Protein AF-A0A3Q7ECQ8-F1 (afdb_monomer_lite)

Secondary structure (DSSP, 8-state):
-------EEEEEETTEEEEE-TTSPPEEEESSS--EEEEEEEETTEEEEEEE--HHHHHHHHHHHTS----EEE-TTT--EEPPHHHHTT-EESS-SS-S--EEEHHHHHHHHHH-SS---GGGT--SEEE----------

Foldseek 3Di:
DPPPDDFDWDDPDPQWIWTDTPPADIDIQGPPDQFDKDAQDDAVPDGGIWGWSDDVQQVRCCVVVVHRGTDTHFDPPPDWADADCVVPNPDTDGNDNGDPFDEDEPVNLVVVQVVDPHRDDPVVSVGPDYDHDDDDDPDDD

InterPro domains:
  IPR005303 Molybdenum cofactor sulfurase, middle domain [PF03476] (16-68)

pLDDT: mean 83.38, std 17.09, range [29.2, 97.56]

Sequence (141 aa):
MIIKEMISLVSTSPFLIVIRAPGMDVRKVPLAEPSEVANGVSVWEWSGSAFDEGDEASDWFSKYLGKPSHLVRFNEASQSRPTDPNYASGYKIKFNDAYPFLLISQKSLDVLNEQLKEPVSINRFRPKYHLFLIQSFIGRI

Organism: Solanum lycopersicum (NCBI:txid4081)

Radius of gyration: 19.47 Å; chains: 1; bounding box: 41×36×65 Å

Structure (mmCIF, N/CA/C/O backbone):
data_AF-A0A3Q7ECQ8-F1
#
_entry.id   AF-A0A3Q7ECQ8-F1
#
loop_
_atom_site.group_PDB
_atom_site.id
_atom_site.type_symbol
_atom_site.label_atom_id
_atom_site.label_alt_id
_atom_site.label_comp_id
_atom_site.label_asym_id
_atom_site.label_entity_id
_atom_site.label_seq_id
_atom_site.pdbx_PDB_ins_code
_atom_site.Cartn_x
_atom_site.Cartn_y
_atom_site.Cartn_z
_atom_site.occupancy
_atom_site.B_iso_or_equiv
_atom_site.auth_seq_id
_atom_site.auth_comp_id
_atom_site.auth_asym_id
_atom_site.auth_atom_id
_atom_site.pdbx_PDB_model_num
ATOM 1 N N . MET A 1 1 ? -21.560 -6.852 -0.838 1.00 29.20 1 MET A N 1
ATOM 2 C CA . MET A 1 1 ? -20.647 -7.611 -1.719 1.00 29.20 1 MET A CA 1
ATOM 3 C C . MET A 1 1 ? -19.264 -7.602 -1.087 1.00 29.20 1 MET A C 1
ATOM 5 O O . MET A 1 1 ? -18.531 -6.627 -1.182 1.00 29.20 1 MET A O 1
ATOM 9 N N . ILE A 1 2 ? -18.996 -8.625 -0.280 1.00 31.91 2 ILE A N 1
ATOM 10 C CA . ILE A 1 2 ? -17.759 -8.774 0.480 1.00 31.91 2 ILE A CA 1
ATOM 11 C C . ILE A 1 2 ? -16.708 -9.234 -0.528 1.00 31.91 2 ILE A C 1
ATOM 13 O O . ILE A 1 2 ? -16.780 -10.365 -0.992 1.00 31.91 2 ILE A O 1
ATOM 17 N N . ILE A 1 3 ? -15.766 -8.361 -0.890 1.00 35.44 3 ILE A N 1
ATOM 18 C CA . ILE A 1 3 ? -14.583 -8.728 -1.681 1.00 35.44 3 ILE A CA 1
ATOM 19 C C . ILE A 1 3 ? -13.671 -9.554 -0.763 1.00 35.44 3 ILE A C 1
ATOM 21 O O . ILE A 1 3 ? -12.676 -9.075 -0.222 1.00 35.44 3 ILE A O 1
ATOM 25 N N . LYS A 1 4 ? -14.097 -10.784 -0.477 1.00 44.38 4 LYS A N 1
ATOM 26 C CA . LYS A 1 4 ? -13.284 -11.840 0.109 1.00 44.38 4 LYS A CA 1
ATOM 27 C C . LYS A 1 4 ? -12.662 -12.562 -1.075 1.00 44.38 4 LYS A C 1
ATOM 29 O O . LYS A 1 4 ? -13.269 -13.462 -1.623 1.00 44.38 4 LYS A O 1
ATOM 34 N N . GLU A 1 5 ? -11.506 -12.072 -1.495 1.00 52.09 5 GLU A N 1
ATOM 35 C CA . GLU A 1 5 ? -10.291 -12.871 -1.619 1.00 52.09 5 GLU A CA 1
ATOM 36 C C . GLU A 1 5 ? -9.155 -11.919 -2.006 1.00 52.09 5 GLU A C 1
ATOM 38 O O . GLU A 1 5 ? -9.108 -11.298 -3.069 1.00 52.09 5 GLU A O 1
ATOM 43 N N . MET A 1 6 ? -8.304 -11.691 -1.009 1.00 61.31 6 MET A N 1
ATOM 44 C CA . MET A 1 6 ? -7.181 -10.776 -1.064 1.00 61.31 6 MET A CA 1
ATOM 45 C C . MET A 1 6 ? -6.171 -11.314 -2.064 1.00 61.31 6 MET A C 1
ATOM 47 O O . MET A 1 6 ? -5.734 -12.456 -1.941 1.00 61.31 6 MET A O 1
ATOM 51 N N . ILE A 1 7 ? -5.752 -10.461 -2.996 1.00 69.12 7 ILE A N 1
ATOM 52 C CA . ILE A 1 7 ? -4.470 -10.644 -3.667 1.00 69.12 7 ILE A CA 1
ATOM 53 C C . ILE A 1 7 ? -3.434 -10.890 -2.564 1.00 69.12 7 ILE A C 1
ATOM 55 O O . ILE A 1 7 ? -3.208 -10.037 -1.701 1.00 69.12 7 ILE A O 1
ATOM 59 N N . SER A 1 8 ? -2.865 -12.088 -2.548 1.00 76.12 8 SER A N 1
ATOM 60 C CA . SER A 1 8 ? -1.796 -12.452 -1.634 1.00 76.12 8 SER A CA 1
ATOM 61 C C . SER A 1 8 ? -0.488 -12.027 -2.278 1.00 76.12 8 SER A C 1
ATOM 63 O O . SER A 1 8 ? -0.138 -12.490 -3.363 1.00 76.12 8 SER A O 1
ATOM 65 N N . LEU A 1 9 ? 0.202 -11.113 -1.604 1.00 73.69 9 LEU A N 1
ATOM 66 C CA . LEU A 1 9 ? 1.526 -10.640 -1.966 1.00 73.69 9 LEU A CA 1
ATOM 67 C C . LEU A 1 9 ? 2.521 -11.275 -1.001 1.00 73.69 9 LEU A C 1
ATOM 69 O O . LEU A 1 9 ? 2.558 -10.924 0.179 1.00 73.69 9 LEU A O 1
ATOM 73 N N . VAL A 1 10 ? 3.310 -12.223 -1.495 1.00 73.69 10 VAL A N 1
ATOM 74 C CA . VAL A 1 10 ? 4.354 -12.888 -0.712 1.00 73.69 10 VAL A CA 1
ATOM 75 C C . VAL A 1 10 ? 5.703 -12.501 -1.298 1.00 73.69 10 VAL A C 1
ATOM 77 O O . VAL A 1 10 ? 6.020 -12.851 -2.433 1.00 73.69 10 VAL A O 1
ATOM 80 N N . SER A 1 11 ? 6.510 -11.780 -0.522 1.00 71.88 11 SER A N 1
ATOM 81 C CA . SER A 1 11 ? 7.921 -11.589 -0.854 1.00 71.88 11 SER A CA 1
ATOM 82 C C . SER A 1 11 ? 8.670 -12.869 -0.496 1.00 71.88 11 SER A C 1
ATOM 84 O O . SER A 1 11 ? 8.724 -13.261 0.668 1.00 71.88 11 SER A O 1
ATOM 86 N N . THR A 1 12 ? 9.201 -13.555 -1.507 1.00 62.06 12 THR A N 1
ATOM 87 C CA . THR A 1 12 ? 10.001 -14.778 -1.317 1.00 62.06 12 THR A CA 1
ATOM 88 C C . THR A 1 12 ? 11.501 -14.484 -1.272 1.00 62.06 12 THR A C 1
ATOM 90 O O . THR A 1 12 ? 12.293 -15.361 -0.946 1.00 62.06 12 THR A O 1
ATOM 93 N N . SER A 1 13 ? 11.897 -13.268 -1.654 1.00 71.44 13 SER A N 1
ATOM 94 C CA . SER A 1 13 ? 13.270 -12.766 -1.744 1.00 71.44 13 SER A CA 1
ATOM 95 C C . SER A 1 13 ? 13.223 -11.233 -1.864 1.00 71.44 13 SER A C 1
ATOM 97 O O . SER A 1 13 ? 12.218 -10.715 -2.363 1.00 71.44 13 SER A O 1
ATOM 99 N N . PRO A 1 14 ? 14.286 -10.491 -1.489 1.00 70.12 14 PRO A N 1
ATOM 100 C CA . PRO A 1 14 ? 14.377 -9.048 -1.752 1.00 70.12 14 PRO A CA 1
ATOM 101 C C . PRO A 1 14 ? 14.205 -8.672 -3.234 1.00 70.12 14 PRO A C 1
ATOM 103 O O . PRO A 1 14 ? 13.914 -7.521 -3.538 1.00 70.12 14 PRO A O 1
ATOM 106 N N . PHE A 1 15 ? 14.355 -9.633 -4.150 1.00 79.62 15 PHE A N 1
ATOM 107 C CA . PHE A 1 15 ? 14.317 -9.408 -5.595 1.00 79.62 15 PHE A CA 1
ATOM 108 C C . PHE A 1 15 ? 13.045 -9.913 -6.281 1.00 79.62 15 PHE A C 1
ATOM 110 O O . PHE A 1 15 ? 12.938 -9.786 -7.495 1.00 79.62 15 PHE A O 1
ATOM 117 N N . LEU A 1 16 ? 12.103 -10.526 -5.559 1.00 85.44 16 LEU A N 1
ATOM 118 C CA . LEU A 1 16 ? 10.921 -11.127 -6.179 1.00 85.44 16 LEU A CA 1
ATOM 119 C C . LEU A 1 16 ? 9.701 -11.030 -5.270 1.00 85.44 16 LEU A C 1
ATOM 121 O O . LEU A 1 16 ? 9.733 -11.452 -4.108 1.00 85.44 16 LEU A O 1
ATOM 125 N N . ILE A 1 17 ? 8.595 -10.571 -5.850 1.00 88.31 17 ILE A N 1
ATOM 126 C CA . ILE A 1 17 ? 7.273 -10.696 -5.248 1.00 88.31 17 ILE A CA 1
ATOM 127 C C . ILE A 1 17 ? 6.442 -11.721 -6.018 1.00 88.31 17 ILE A C 1
ATOM 129 O O . ILE A 1 17 ? 6.407 -11.741 -7.250 1.00 88.31 17 ILE A O 1
ATOM 133 N N . VAL A 1 18 ? 5.797 -12.613 -5.270 1.00 90.19 18 VAL A N 1
ATOM 134 C CA . VAL A 1 18 ? 4.871 -13.611 -5.798 1.00 90.19 18 VAL A CA 1
ATOM 135 C C . VAL A 1 18 ? 3.458 -13.161 -5.470 1.00 90.19 18 VAL A C 1
ATOM 137 O O . VAL A 1 18 ? 3.115 -12.946 -4.307 1.00 90.19 18 VAL A O 1
ATOM 140 N N . ILE A 1 19 ? 2.648 -13.034 -6.511 1.00 90.50 19 ILE A N 1
ATOM 141 C CA . ILE A 1 19 ? 1.278 -12.549 -6.458 1.00 90.50 19 ILE A CA 1
ATOM 142 C C . ILE A 1 19 ? 0.344 -13.714 -6.763 1.00 90.50 19 ILE A C 1
ATOM 144 O O . ILE A 1 19 ? 0.522 -14.446 -7.743 1.00 90.50 19 ILE A O 1
ATOM 148 N N . ARG A 1 20 ? -0.648 -13.904 -5.896 1.00 91.06 20 ARG A N 1
ATOM 149 C CA . ARG A 1 20 ? -1.671 -14.939 -6.046 1.00 91.06 20 ARG A CA 1
ATOM 150 C C . ARG A 1 20 ? -3.042 -14.323 -5.878 1.00 91.06 20 ARG A C 1
ATOM 152 O O . ARG A 1 20 ? -3.265 -13.557 -4.942 1.00 91.06 20 ARG A O 1
ATOM 159 N N . ALA A 1 21 ? -3.956 -14.711 -6.748 1.00 90.00 21 ALA A N 1
ATOM 160 C CA . ALA A 1 21 ? -5.366 -14.434 -6.589 1.00 90.00 21 ALA A CA 1
ATOM 161 C C . ALA A 1 21 ? -6.185 -15.654 -7.034 1.00 90.00 21 ALA A C 1
ATOM 163 O O . ALA A 1 21 ? -5.719 -16.431 -7.871 1.00 90.00 21 ALA A O 1
ATOM 164 N N . PRO A 1 22 ? -7.379 -15.853 -6.468 1.00 89.81 22 PRO A N 1
ATOM 165 C CA . PRO A 1 22 ? -8.268 -16.934 -6.877 1.00 89.81 22 PRO A CA 1
ATOM 166 C C . PRO A 1 22 ? -8.651 -16.804 -8.347 1.00 89.81 22 PRO A C 1
ATOM 168 O O . PRO A 1 22 ? -8.912 -15.707 -8.840 1.00 89.81 22 PRO A O 1
ATOM 171 N N . GLY A 1 23 ? -8.678 -17.936 -9.050 1.00 90.06 23 GLY A N 1
ATOM 172 C CA . GLY A 1 23 ? -9.003 -17.976 -10.477 1.00 90.06 23 GLY A CA 1
ATOM 173 C C . GLY A 1 23 ? -7.943 -17.356 -11.396 1.00 90.06 23 GLY A C 1
ATOM 174 O O . GLY A 1 23 ? -8.204 -17.199 -12.586 1.00 90.06 23 GLY A O 1
ATOM 175 N N . MET A 1 24 ? -6.761 -17.012 -10.873 1.00 92.56 24 MET A N 1
ATOM 176 C CA . MET A 1 24 ? -5.653 -16.432 -11.633 1.00 92.56 24 MET A CA 1
ATOM 177 C C . MET A 1 24 ? -4.394 -17.288 -11.504 1.00 92.56 24 MET A C 1
ATOM 179 O O . MET A 1 24 ? -4.102 -17.833 -10.437 1.00 92.56 24 MET A O 1
ATOM 183 N N . ASP A 1 25 ? -3.607 -17.346 -12.577 1.00 93.06 25 ASP A N 1
ATOM 184 C CA . ASP A 1 25 ? -2.281 -17.957 -12.538 1.00 93.06 25 ASP A CA 1
ATOM 185 C C . ASP A 1 25 ? -1.343 -17.176 -11.612 1.00 93.06 25 ASP A C 1
ATOM 187 O O . ASP A 1 25 ? -1.459 -15.958 -11.445 1.00 93.06 25 ASP A O 1
ATOM 191 N N . VAL A 1 26 ? -0.393 -17.882 -10.997 1.00 92.94 26 VAL A N 1
ATOM 192 C CA . VAL A 1 26 ? 0.587 -17.274 -10.090 1.00 92.94 26 VAL A CA 1
ATOM 193 C C . VAL A 1 26 ? 1.491 -16.329 -10.870 1.00 92.94 26 VAL A C 1
ATOM 195 O O . VAL A 1 26 ? 2.173 -16.748 -11.805 1.00 92.94 26 VAL A O 1
ATOM 198 N N . ARG A 1 27 ? 1.569 -15.073 -10.429 1.00 91.19 27 ARG A N 1
ATOM 199 C CA . ARG A 1 27 ? 2.417 -14.057 -11.051 1.00 91.19 27 ARG A CA 1
ATOM 200 C C . ARG A 1 27 ? 3.681 -13.831 -10.230 1.00 91.19 27 ARG A C 1
ATOM 202 O O . ARG A 1 27 ? 3.628 -13.731 -9.008 1.00 91.19 27 ARG A O 1
ATOM 209 N N . LYS A 1 28 ? 4.827 -13.747 -10.901 1.00 90.81 28 LYS A N 1
ATOM 210 C CA . LYS A 1 28 ? 6.113 -13.378 -10.301 1.00 90.81 28 LYS A CA 1
ATOM 211 C C . LYS A 1 28 ? 6.537 -12.039 -10.887 1.00 90.81 28 LYS A C 1
ATOM 213 O O . LYS A 1 28 ? 6.548 -11.904 -12.105 1.00 90.81 28 LYS A O 1
ATOM 218 N N . VAL A 1 29 ? 6.863 -11.077 -10.034 1.00 88.12 29 VAL A N 1
ATOM 219 C CA . VAL A 1 29 ? 7.340 -9.752 -10.450 1.00 88.12 29 VAL A CA 1
ATOM 220 C C . VAL A 1 29 ? 8.750 -9.547 -9.882 1.00 88.12 29 VAL A C 1
ATOM 222 O O . VAL A 1 29 ? 8.911 -9.560 -8.653 1.00 88.12 29 VAL A O 1
ATOM 225 N N . PRO A 1 30 ? 9.783 -9.453 -10.740 1.00 86.06 30 PRO A N 1
ATOM 226 C CA . PRO A 1 30 ? 11.143 -9.134 -10.320 1.00 86.06 30 PRO A CA 1
ATOM 227 C C . PRO A 1 30 ? 11.231 -7.697 -9.799 1.00 86.06 30 PRO A C 1
ATOM 229 O O . PRO A 1 30 ? 10.815 -6.768 -10.468 1.00 86.06 30 PRO A O 1
ATOM 232 N N . LEU A 1 31 ? 11.817 -7.504 -8.620 1.00 77.88 31 LEU A N 1
ATOM 233 C CA . LEU A 1 31 ? 11.986 -6.188 -7.986 1.00 77.88 31 LEU A CA 1
ATOM 234 C C . LEU A 1 31 ? 13.336 -5.526 -8.319 1.00 77.88 31 LEU A C 1
ATOM 236 O O . LEU A 1 31 ? 13.593 -4.404 -7.887 1.00 77.88 31 LEU A O 1
ATOM 240 N N . ALA A 1 32 ? 14.221 -6.250 -9.012 1.00 69.12 32 ALA A N 1
ATOM 241 C CA . ALA A 1 32 ? 15.612 -5.866 -9.260 1.00 69.12 32 ALA A CA 1
ATOM 242 C C . ALA A 1 32 ? 15.864 -5.272 -10.653 1.00 69.12 32 ALA A C 1
ATOM 244 O O . ALA A 1 32 ? 16.916 -4.673 -10.867 1.00 69.12 32 ALA A O 1
ATOM 245 N N . GLU A 1 33 ? 14.946 -5.467 -11.599 1.00 62.06 33 GLU A N 1
ATOM 246 C CA . GLU A 1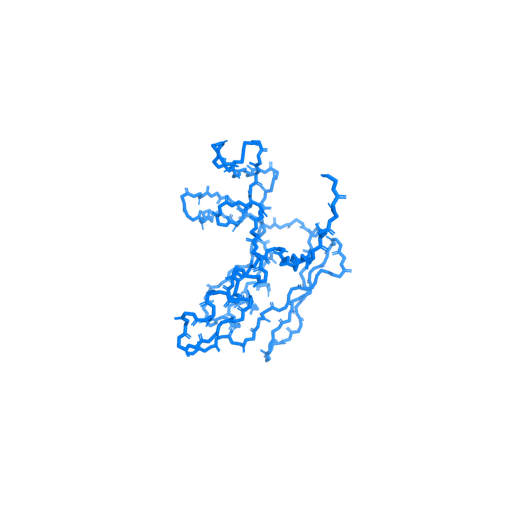 33 ? 15.131 -4.977 -12.963 1.00 62.06 33 GLU A CA 1
ATOM 247 C C . GLU A 1 33 ? 14.781 -3.488 -13.068 1.00 62.06 33 GLU A C 1
ATOM 249 O O . GLU A 1 33 ? 13.974 -2.987 -12.276 1.00 62.06 33 GLU A O 1
ATOM 254 N N . PRO A 1 34 ? 15.414 -2.748 -13.997 1.00 61.03 34 PRO A N 1
ATOM 255 C CA . PRO A 1 34 ? 15.056 -1.363 -14.246 1.00 61.03 34 PRO A CA 1
ATOM 256 C C . PRO A 1 34 ? 13.603 -1.292 -14.718 1.00 61.03 34 PRO A C 1
ATOM 258 O O . PRO A 1 34 ? 13.280 -1.588 -15.862 1.00 61.03 34 PRO A O 1
ATOM 261 N N . SER A 1 35 ? 12.734 -0.895 -13.798 1.00 69.75 35 SER A N 1
ATOM 262 C CA . SER A 1 35 ? 11.351 -0.541 -14.068 1.00 69.75 35 SER A CA 1
ATOM 263 C C . SER A 1 35 ? 11.292 0.731 -14.912 1.00 69.75 35 SER A C 1
ATOM 265 O O . SER A 1 35 ? 12.017 1.697 -14.638 1.00 69.75 35 SER A O 1
ATOM 267 N N . GLU A 1 36 ? 10.397 0.762 -15.898 1.00 86.38 36 GLU A N 1
ATOM 268 C CA . GLU A 1 36 ? 10.037 2.005 -16.581 1.00 86.38 36 GLU A CA 1
ATOM 269 C C . GLU A 1 36 ? 9.469 3.026 -15.580 1.00 86.38 36 GLU A C 1
ATOM 271 O O . GLU A 1 36 ? 9.159 2.704 -14.430 1.00 86.38 36 GLU A O 1
ATOM 276 N N . VAL A 1 37 ? 9.361 4.292 -15.985 1.00 90.69 37 VAL A N 1
ATOM 277 C CA . VAL A 1 37 ? 8.831 5.349 -15.114 1.00 90.69 37 VAL A CA 1
ATOM 278 C C . VAL A 1 37 ? 7.397 5.679 -15.510 1.00 90.69 37 VAL A C 1
ATOM 280 O O . VAL A 1 37 ? 7.156 6.283 -16.554 1.00 90.69 37 VAL A O 1
ATOM 283 N N . ALA A 1 38 ? 6.456 5.368 -14.623 1.00 91.94 38 ALA A N 1
ATOM 284 C CA . ALA A 1 38 ? 5.080 5.833 -14.702 1.00 91.94 38 ALA A CA 1
ATOM 285 C C . ALA A 1 38 ? 4.984 7.263 -14.148 1.00 91.94 38 ALA A C 1
ATOM 287 O O . ALA A 1 38 ? 5.306 7.519 -12.985 1.00 91.94 38 ALA A O 1
ATOM 288 N N . ASN A 1 39 ? 4.533 8.207 -14.974 1.00 92.88 39 ASN A N 1
ATOM 289 C CA . ASN A 1 39 ? 4.329 9.605 -14.587 1.00 92.88 39 ASN A CA 1
ATOM 290 C C . ASN A 1 39 ? 2.862 9.884 -14.243 1.00 92.88 39 ASN A C 1
ATOM 292 O O . ASN A 1 39 ? 1.964 9.178 -14.692 1.00 92.88 39 ASN A O 1
ATOM 296 N N . GLY A 1 40 ? 2.614 10.949 -13.475 1.00 93.12 40 GLY A N 1
ATOM 297 C CA . GLY A 1 40 ? 1.252 11.385 -13.153 1.00 93.12 40 GLY A CA 1
ATOM 298 C C . GLY A 1 40 ? 0.530 10.481 -12.151 1.00 93.12 40 GLY A C 1
ATOM 299 O O . GLY A 1 40 ? -0.698 10.476 -12.105 1.00 93.12 40 GLY A O 1
ATOM 300 N N . VAL A 1 41 ? 1.274 9.721 -11.343 1.00 94.31 41 VAL A N 1
ATOM 301 C CA . VAL A 1 41 ? 0.703 8.920 -10.256 1.00 94.31 41 VAL A CA 1
ATOM 302 C C . VAL A 1 41 ? 0.300 9.860 -9.127 1.00 94.31 41 VAL A C 1
ATOM 304 O O . VAL A 1 41 ? 1.127 10.642 -8.660 1.00 94.31 41 VAL A O 1
ATOM 307 N N . SER A 1 42 ? -0.944 9.761 -8.661 1.00 94.19 42 SER A N 1
ATOM 308 C CA . SER A 1 42 ? -1.463 10.582 -7.567 1.00 94.19 42 SER A CA 1
ATOM 309 C C . SER A 1 42 ? -2.048 9.744 -6.433 1.00 94.19 42 SER A C 1
ATOM 311 O O . SER A 1 42 ? -2.651 8.690 -6.643 1.00 94.19 42 SER A O 1
ATOM 313 N N . VAL A 1 43 ? -1.836 10.214 -5.204 1.00 92.25 43 VAL A N 1
ATOM 314 C CA . VAL A 1 43 ? -2.368 9.634 -3.966 1.00 92.25 43 VAL A CA 1
ATOM 315 C C . VAL A 1 43 ? -2.690 10.781 -3.014 1.00 92.25 43 VAL A C 1
ATOM 317 O O . VAL A 1 43 ? -1.782 11.431 -2.491 1.00 92.25 43 VAL A O 1
ATOM 320 N N . TRP A 1 44 ? -3.982 11.014 -2.768 1.00 90.38 44 TRP A N 1
ATOM 321 C CA . TRP A 1 44 ? -4.463 12.203 -2.052 1.00 90.38 44 TRP A CA 1
ATOM 322 C C . TRP A 1 44 ? -3.904 13.481 -2.713 1.00 90.38 44 TRP A C 1
ATOM 324 O O . TRP A 1 44 ? -3.901 13.580 -3.936 1.00 90.38 44 TRP A O 1
ATOM 334 N N . GLU A 1 45 ? -3.382 14.424 -1.929 1.00 90.31 45 GLU A N 1
ATOM 335 C CA . GLU A 1 45 ? -2.765 15.668 -2.422 1.00 90.31 45 GLU A CA 1
ATOM 336 C C . GLU A 1 45 ? -1.370 15.474 -3.047 1.00 90.31 45 GLU A C 1
ATOM 338 O O . GLU A 1 45 ? -0.773 16.418 -3.562 1.00 90.31 45 GLU A O 1
ATOM 343 N N . TRP A 1 46 ? -0.795 14.268 -2.983 1.00 93.56 46 TRP A N 1
ATOM 344 C CA . TRP A 1 46 ? 0.520 14.002 -3.562 1.00 93.56 46 TRP A CA 1
ATOM 345 C C . TRP A 1 46 ? 0.395 13.554 -5.016 1.00 93.56 46 TRP A C 1
ATOM 347 O O . TRP A 1 46 ? -0.442 12.715 -5.343 1.00 93.56 46 TRP A O 1
ATOM 357 N N . SER A 1 47 ? 1.274 14.070 -5.874 1.00 94.81 47 SER A N 1
ATOM 358 C CA . SER A 1 47 ? 1.449 13.620 -7.256 1.00 94.81 47 SER A CA 1
ATOM 359 C C . SER A 1 47 ? 2.934 13.510 -7.586 1.00 94.81 47 SER A C 1
ATOM 361 O O . SER A 1 47 ? 3.732 14.328 -7.127 1.00 94.81 47 SER A O 1
ATOM 363 N N . GLY A 1 48 ? 3.306 12.517 -8.388 1.00 94.44 48 GLY A N 1
ATOM 364 C CA . GLY A 1 48 ? 4.694 12.287 -8.773 1.00 94.44 48 GLY A CA 1
ATOM 365 C C . GLY A 1 48 ? 4.848 11.155 -9.781 1.00 94.44 48 GLY A C 1
ATOM 366 O O . GLY A 1 48 ? 3.928 10.838 -10.541 1.00 94.44 48 GLY A O 1
ATOM 367 N N . SER A 1 49 ? 6.032 10.550 -9.789 1.00 94.62 49 SER A N 1
ATOM 368 C CA . SER A 1 49 ? 6.338 9.382 -10.612 1.00 94.62 49 SER A CA 1
ATOM 369 C C . SER A 1 49 ? 6.582 8.127 -9.776 1.00 94.62 49 SER A C 1
ATOM 371 O O . SER A 1 49 ? 6.862 8.182 -8.575 1.00 94.62 49 SER A O 1
ATOM 373 N N . ALA A 1 50 ? 6.458 6.970 -10.410 1.00 93.44 50 ALA A N 1
ATOM 374 C CA . ALA A 1 50 ? 6.692 5.670 -9.806 1.00 93.44 50 ALA A CA 1
ATOM 375 C C . ALA A 1 50 ? 7.401 4.748 -10.801 1.00 93.44 50 ALA A C 1
ATOM 377 O O . ALA A 1 50 ? 7.436 5.017 -11.997 1.00 93.44 50 ALA A O 1
ATOM 378 N N . PHE A 1 51 ? 7.974 3.668 -10.293 1.00 92.00 51 PHE A N 1
ATOM 379 C CA . PHE A 1 51 ? 8.449 2.563 -11.110 1.00 92.00 51 PHE A CA 1
ATOM 380 C C . PHE A 1 51 ? 7.252 1.750 -11.605 1.00 92.00 51 PHE A C 1
ATOM 382 O O . PHE A 1 51 ? 6.420 1.364 -10.786 1.00 92.00 51 PHE A O 1
ATOM 389 N N . ASP A 1 52 ? 7.158 1.515 -12.910 1.00 91.56 52 ASP A N 1
ATOM 390 C CA . ASP A 1 52 ? 6.184 0.612 -13.521 1.00 91.56 52 ASP A CA 1
ATOM 391 C C . ASP A 1 52 ? 6.729 -0.824 -13.506 1.00 91.56 52 ASP A C 1
ATOM 393 O O . ASP A 1 52 ? 7.867 -1.080 -13.903 1.00 91.56 52 ASP A O 1
ATOM 397 N N . GLU A 1 53 ? 5.928 -1.764 -13.010 1.00 90.38 53 GLU A N 1
ATOM 398 C CA . GLU A 1 53 ? 6.295 -3.182 -12.926 1.00 90.38 53 GLU A CA 1
ATOM 399 C C . GLU A 1 53 ? 5.972 -3.964 -14.221 1.00 90.38 53 GLU A C 1
ATOM 401 O O . GLU A 1 53 ? 6.084 -5.195 -14.255 1.00 90.38 53 GLU A O 1
ATOM 406 N N . GLY A 1 54 ? 5.593 -3.253 -15.287 1.00 89.94 54 GLY A N 1
ATOM 407 C CA . GLY A 1 54 ? 5.515 -3.736 -16.662 1.00 89.94 54 GLY A CA 1
ATOM 408 C C . GLY A 1 54 ? 4.130 -4.214 -17.099 1.00 89.94 54 GLY A C 1
ATOM 409 O O . GLY A 1 54 ? 3.231 -4.479 -16.290 1.00 89.94 54 GLY A O 1
ATOM 410 N N . ASP A 1 55 ? 3.976 -4.373 -18.414 1.00 91.38 55 AS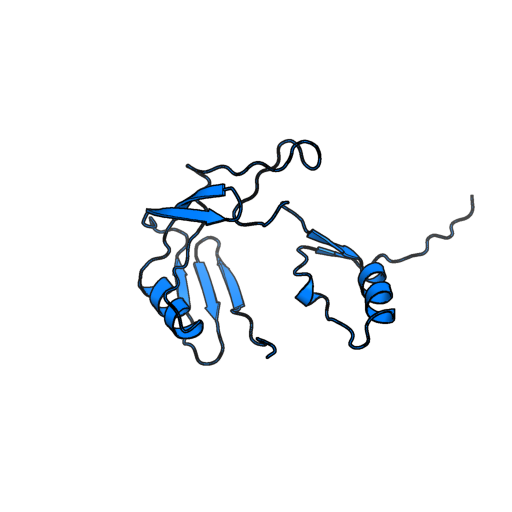P A N 1
ATOM 411 C CA . ASP A 1 55 ? 2.711 -4.741 -19.062 1.00 91.38 55 ASP A CA 1
ATOM 412 C C . ASP A 1 55 ? 2.156 -6.065 -18.547 1.00 91.38 55 ASP A C 1
ATOM 414 O O . ASP A 1 55 ? 0.980 -6.172 -18.225 1.00 91.38 55 ASP A O 1
ATOM 418 N N . GLU A 1 56 ? 3.010 -7.069 -18.358 1.00 91.25 56 GLU A N 1
ATOM 419 C CA . GLU A 1 56 ? 2.552 -8.372 -17.890 1.00 91.25 56 GLU A CA 1
ATOM 420 C C . GLU A 1 56 ? 1.978 -8.329 -16.455 1.00 91.25 56 GLU A C 1
ATOM 422 O O . GLU A 1 56 ? 1.087 -9.112 -16.108 1.00 91.25 56 GLU A O 1
ATOM 427 N N . ALA A 1 57 ? 2.490 -7.441 -15.592 1.00 90.25 57 ALA A N 1
ATOM 428 C CA . ALA A 1 57 ? 1.896 -7.208 -14.278 1.00 90.25 57 ALA A CA 1
ATOM 429 C C . ALA A 1 57 ? 0.576 -6.438 -14.428 1.00 90.25 57 ALA A C 1
ATOM 431 O O . ALA A 1 57 ? -0.431 -6.822 -13.827 1.00 90.25 57 ALA A O 1
ATOM 432 N N . SER A 1 58 ? 0.564 -5.401 -15.263 1.00 92.12 58 SER A N 1
ATOM 433 C CA . SER A 1 58 ? -0.615 -4.576 -15.541 1.00 92.12 58 SER A CA 1
ATOM 434 C C . SER A 1 58 ? -1.779 -5.392 -16.115 1.00 92.12 58 SER A C 1
ATOM 436 O O . SER A 1 58 ? -2.904 -5.296 -15.622 1.00 92.12 58 SER A O 1
ATOM 438 N N . ASP A 1 59 ? -1.521 -6.291 -17.059 1.00 94.44 59 ASP A N 1
ATOM 439 C CA . ASP A 1 59 ? -2.514 -7.205 -17.628 1.00 94.44 59 ASP A CA 1
ATOM 440 C C . ASP A 1 59 ? -3.082 -8.155 -16.574 1.00 94.44 59 ASP A C 1
ATOM 442 O O . ASP A 1 59 ? -4.296 -8.373 -16.503 1.00 94.44 59 ASP A O 1
ATOM 446 N N . TRP A 1 60 ? -2.220 -8.691 -15.705 1.00 94.31 60 TRP A N 1
ATOM 447 C CA . TRP A 1 60 ? -2.645 -9.584 -14.631 1.00 94.31 60 TRP A CA 1
ATOM 448 C C . TRP A 1 60 ? -3.602 -8.879 -13.660 1.00 94.31 60 TRP A C 1
ATOM 450 O O . TRP A 1 60 ? -4.678 -9.405 -13.355 1.00 94.31 60 TRP A O 1
ATOM 460 N N . PHE A 1 61 ? -3.255 -7.667 -13.210 1.00 92.81 61 PHE A N 1
ATOM 461 C CA . PHE A 1 61 ? -4.120 -6.878 -12.327 1.00 92.81 61 PHE A CA 1
ATOM 462 C C . PHE A 1 61 ? -5.381 -6.403 -13.042 1.00 92.81 61 PHE A C 1
ATOM 464 O O . PHE A 1 61 ? -6.459 -6.448 -12.449 1.00 92.81 61 PHE A O 1
ATOM 471 N N . SER A 1 62 ? -5.275 -6.000 -14.307 1.00 94.38 62 SER A N 1
ATOM 472 C CA . SER A 1 62 ? -6.418 -5.544 -15.098 1.00 94.38 62 SER A CA 1
ATOM 473 C C . SER A 1 62 ? -7.446 -6.651 -15.291 1.00 94.38 62 SER A C 1
ATOM 475 O O . SER A 1 62 ? -8.644 -6.425 -15.101 1.00 94.38 62 SER A O 1
ATOM 477 N N . LYS A 1 63 ? -6.979 -7.871 -15.580 1.00 94.81 63 LYS A N 1
ATOM 478 C CA . LYS A 1 63 ? -7.822 -9.065 -15.688 1.00 94.81 63 LYS A CA 1
ATOM 479 C C . LYS A 1 63 ? -8.502 -9.401 -14.362 1.00 94.81 63 LYS A C 1
ATOM 481 O O . LYS A 1 63 ? -9.703 -9.652 -14.355 1.00 94.81 63 LYS A O 1
ATOM 486 N N . TYR A 1 64 ? -7.769 -9.383 -13.247 1.00 92.69 64 TYR A N 1
ATOM 487 C CA . TYR A 1 64 ? -8.347 -9.715 -11.941 1.00 92.69 64 TYR A CA 1
ATOM 488 C C . TYR A 1 64 ? -9.335 -8.652 -11.431 1.00 92.69 64 TYR A C 1
ATOM 490 O O . TYR A 1 64 ? -10.377 -8.985 -10.870 1.00 92.69 64 TYR A O 1
ATOM 498 N N . LEU A 1 65 ? -9.021 -7.367 -11.620 1.00 91.06 65 LEU A N 1
ATOM 499 C CA . LEU A 1 65 ? -9.832 -6.248 -11.128 1.00 91.06 65 LEU A CA 1
ATOM 500 C C . LEU A 1 65 ? -10.959 -5.841 -12.089 1.00 91.06 65 LEU A C 1
ATOM 502 O O . LEU A 1 65 ? -11.820 -5.049 -11.701 1.00 91.06 65 LEU A O 1
ATOM 506 N N . GLY A 1 66 ? -10.955 -6.349 -13.326 1.00 94.62 66 GLY A N 1
ATOM 507 C CA . GLY A 1 66 ? -11.960 -6.050 -14.349 1.00 94.62 66 GLY A CA 1
ATOM 508 C C . GLY A 1 66 ? -11.898 -4.621 -14.898 1.00 94.62 66 GLY A C 1
ATOM 509 O O . GLY A 1 66 ? -12.898 -4.119 -15.407 1.00 94.62 66 GLY A O 1
ATOM 510 N N . LYS A 1 67 ? -10.756 -3.937 -14.761 1.00 93.88 67 LYS A N 1
ATOM 511 C CA . LYS A 1 67 ? -10.545 -2.561 -15.237 1.00 93.88 67 LYS A CA 1
ATOM 512 C C . LYS A 1 67 ? -9.061 -2.291 -15.498 1.00 93.88 67 LYS A C 1
ATOM 514 O O . LYS A 1 67 ? -8.245 -2.886 -14.793 1.00 93.88 67 LYS A O 1
ATOM 519 N N . PRO A 1 68 ? -8.703 -1.363 -16.405 1.00 95.62 68 PRO A N 1
ATOM 520 C CA . PRO A 1 68 ? -7.309 -0.981 -16.630 1.00 95.62 68 PRO A CA 1
ATOM 521 C C . PRO A 1 68 ? -6.617 -0.614 -15.313 1.00 95.62 68 PRO A C 1
ATOM 523 O O . PRO A 1 68 ? -7.091 0.255 -14.575 1.00 95.62 68 PRO A O 1
ATOM 526 N N . SER A 1 69 ? -5.557 -1.344 -14.980 1.00 93.62 69 SER A N 1
ATOM 527 C CA . SER A 1 69 ? -4.860 -1.275 -13.697 1.00 93.62 69 SER A CA 1
ATOM 528 C C . SER A 1 69 ? -3.375 -1.554 -13.898 1.00 93.62 69 SER A C 1
ATOM 530 O O . SER A 1 69 ? -3.017 -2.589 -14.445 1.00 93.62 69 SER A O 1
ATOM 532 N N . HIS A 1 70 ? -2.525 -0.664 -13.390 1.00 91.44 70 HIS A N 1
ATOM 533 C CA . HIS A 1 70 ? -1.070 -0.810 -13.426 1.00 91.44 70 HIS A CA 1
ATOM 534 C C . HIS A 1 70 ? -0.537 -1.137 -12.033 1.00 91.44 70 HIS A C 1
ATOM 536 O O . HIS A 1 70 ? -1.039 -0.614 -11.030 1.00 91.44 70 HIS A O 1
ATOM 542 N N . LEU A 1 71 ? 0.486 -1.990 -11.965 1.00 91.25 71 LEU A N 1
ATOM 543 C CA . LEU A 1 71 ? 1.242 -2.197 -10.735 1.00 91.25 71 LEU A CA 1
ATOM 544 C C . LEU A 1 71 ? 2.439 -1.248 -10.735 1.00 91.25 71 LEU A C 1
ATOM 546 O O . LEU A 1 71 ? 3.295 -1.331 -11.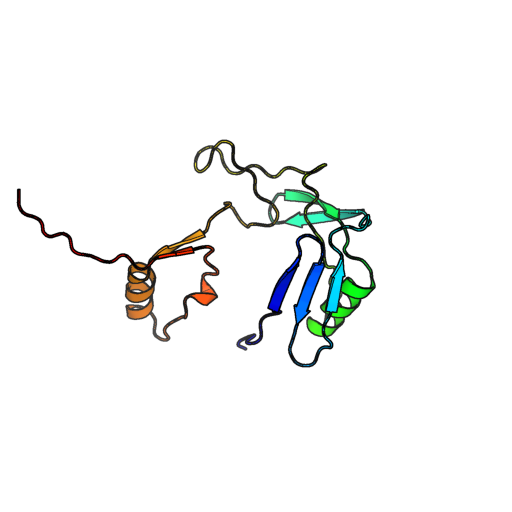607 1.00 91.25 71 LEU A O 1
ATOM 550 N N . VAL A 1 72 ? 2.511 -0.382 -9.725 1.00 92.38 72 VAL A N 1
ATOM 551 C CA . VAL A 1 72 ? 3.613 0.571 -9.576 1.00 92.38 72 VAL A CA 1
ATOM 552 C C . VAL A 1 72 ? 4.284 0.470 -8.212 1.00 92.38 72 VAL A C 1
ATOM 554 O O . VAL A 1 72 ? 3.646 0.166 -7.197 1.00 92.38 72 VAL A O 1
ATOM 557 N N . ARG A 1 73 ? 5.574 0.797 -8.168 1.00 90.75 73 ARG A N 1
ATOM 558 C CA . ARG A 1 73 ? 6.393 0.840 -6.955 1.00 90.75 73 ARG A CA 1
ATOM 559 C C . ARG A 1 73 ? 6.952 2.237 -6.726 1.00 90.75 73 ARG A C 1
ATOM 561 O O . ARG A 1 73 ? 7.422 2.913 -7.632 1.00 90.75 73 ARG A O 1
ATOM 568 N N . PHE A 1 74 ? 6.900 2.688 -5.477 1.00 91.81 74 PHE A N 1
ATOM 569 C CA . PHE A 1 74 ? 7.336 4.036 -5.121 1.00 91.81 74 PHE A CA 1
ATOM 570 C C . PHE A 1 74 ? 8.833 4.226 -5.403 1.00 91.81 74 PHE A C 1
ATOM 572 O O . PHE A 1 74 ? 9.656 3.420 -4.959 1.00 91.81 74 PHE A O 1
ATOM 579 N N . ASN A 1 75 ? 9.183 5.303 -6.107 1.00 90.81 75 ASN A N 1
ATOM 580 C CA . ASN A 1 75 ? 10.563 5.623 -6.451 1.00 90.81 75 ASN A CA 1
ATOM 581 C C . ASN A 1 75 ? 11.208 6.494 -5.361 1.00 90.81 75 ASN A C 1
ATOM 583 O O . ASN A 1 75 ? 11.213 7.716 -5.453 1.00 90.81 75 ASN A O 1
ATOM 587 N N . GLU A 1 76 ? 11.777 5.865 -4.329 1.00 89.25 76 GLU A N 1
ATOM 588 C CA . GLU A 1 76 ? 12.421 6.572 -3.204 1.00 89.25 76 GLU A CA 1
ATOM 589 C C . GLU A 1 76 ? 13.676 7.364 -3.597 1.00 89.25 76 GLU A C 1
ATOM 591 O O . GLU A 1 76 ? 14.112 8.227 -2.837 1.00 89.25 76 GLU A O 1
ATOM 596 N N . ALA A 1 77 ? 14.262 7.081 -4.765 1.00 88.44 77 ALA A N 1
ATOM 597 C CA . ALA A 1 77 ? 15.439 7.794 -5.246 1.00 88.44 77 ALA A CA 1
ATOM 598 C C . ALA A 1 77 ? 15.090 9.188 -5.792 1.00 88.44 77 ALA A C 1
ATOM 600 O O . ALA A 1 77 ? 15.906 10.100 -5.683 1.00 88.44 77 ALA A O 1
ATOM 601 N N . SER A 1 78 ? 13.894 9.361 -6.368 1.00 90.38 78 SER A N 1
ATOM 602 C CA . SER A 1 78 ? 13.462 10.640 -6.956 1.00 90.38 78 SER A CA 1
ATOM 603 C C . SER A 1 78 ? 12.287 11.295 -6.233 1.00 90.38 78 SER A C 1
ATOM 605 O O . SER A 1 78 ? 12.102 12.504 -6.349 1.00 90.38 78 SER A O 1
ATOM 607 N N . GLN A 1 79 ? 11.499 10.525 -5.481 1.00 94.38 79 GLN A N 1
ATOM 608 C CA . GLN A 1 79 ? 10.284 10.993 -4.827 1.00 94.38 79 GLN A CA 1
ATOM 609 C C . GLN A 1 79 ? 10.410 10.949 -3.308 1.00 94.38 79 GLN A C 1
ATOM 611 O O . GLN A 1 79 ? 11.013 10.054 -2.718 1.00 94.38 79 GLN A O 1
ATOM 616 N N . SER A 1 80 ? 9.762 11.907 -2.652 1.00 94.06 80 SER A N 1
ATOM 617 C CA . SER A 1 80 ? 9.659 11.963 -1.199 1.00 94.06 80 SER A CA 1
ATOM 618 C C . SER A 1 80 ? 8.277 12.459 -0.813 1.00 94.06 80 SER A C 1
ATOM 620 O O . SER A 1 80 ? 7.785 13.436 -1.374 1.00 94.06 80 SER A O 1
ATOM 622 N N . ARG A 1 81 ? 7.666 11.808 0.175 1.00 94.19 81 ARG A N 1
ATOM 623 C CA . ARG A 1 81 ? 6.368 12.205 0.717 1.00 94.19 81 ARG A CA 1
ATOM 624 C C . ARG A 1 81 ? 6.478 12.285 2.246 1.00 94.19 81 ARG A C 1
ATOM 626 O O . ARG A 1 81 ? 6.436 11.247 2.909 1.00 94.19 81 ARG A O 1
ATOM 633 N N . PRO A 1 82 ? 6.756 13.475 2.808 1.00 93.88 82 PRO A N 1
ATOM 634 C CA . PRO A 1 82 ? 6.927 13.638 4.246 1.00 93.88 82 PRO A CA 1
ATOM 635 C C . PRO A 1 82 ? 5.587 13.499 4.970 1.00 93.88 82 PRO A C 1
ATOM 637 O O . PRO A 1 82 ? 4.527 13.764 4.403 1.00 93.88 82 PRO A O 1
ATOM 640 N N . THR A 1 83 ? 5.640 13.085 6.227 1.00 93.62 83 THR A N 1
ATOM 641 C CA . THR A 1 83 ? 4.486 13.118 7.130 1.00 93.62 83 THR A CA 1
ATOM 642 C C . THR A 1 83 ? 4.276 14.514 7.711 1.00 93.62 83 THR A C 1
ATOM 644 O O . THR A 1 83 ? 5.193 15.337 7.716 1.00 93.62 83 THR A O 1
ATOM 647 N N . ASP A 1 84 ? 3.077 14.777 8.238 1.00 90.75 84 ASP A N 1
ATOM 648 C CA . ASP A 1 84 ? 2.809 16.014 8.976 1.00 90.75 84 ASP A CA 1
ATOM 649 C C . ASP A 1 84 ? 3.754 16.111 10.195 1.00 90.75 84 ASP A C 1
ATOM 651 O O . ASP A 1 84 ? 3.739 15.214 11.053 1.00 90.75 84 ASP A O 1
ATOM 655 N N . PRO A 1 85 ? 4.579 17.172 10.294 1.00 91.81 85 PRO A N 1
ATOM 656 C CA . PRO A 1 85 ? 5.571 17.312 11.352 1.00 91.81 85 PRO A CA 1
ATOM 657 C C . PRO A 1 85 ? 4.966 17.449 12.753 1.00 91.81 85 PRO A C 1
ATOM 659 O O . PRO A 1 85 ? 5.646 17.108 13.720 1.00 91.81 85 PRO A O 1
ATOM 662 N N . ASN A 1 86 ? 3.706 17.880 12.879 1.00 94.06 86 ASN A N 1
ATOM 663 C CA . ASN A 1 86 ? 3.020 17.972 14.173 1.00 94.06 86 ASN A CA 1
ATOM 664 C C . ASN A 1 86 ? 2.765 16.594 14.797 1.00 94.06 86 ASN A C 1
ATOM 666 O O . ASN A 1 86 ? 2.624 16.478 16.011 1.00 94.06 86 ASN A O 1
ATOM 670 N N . TYR A 1 87 ? 2.711 15.550 13.968 1.00 88.88 87 TYR A N 1
ATOM 671 C CA . TYR A 1 87 ? 2.376 14.192 14.393 1.00 88.88 87 TYR A CA 1
ATOM 672 C C . TYR A 1 87 ? 3.545 13.216 14.234 1.00 88.88 87 TYR A C 1
ATOM 674 O O . TYR A 1 87 ? 3.693 12.298 15.037 1.00 88.88 87 TYR A O 1
ATOM 682 N N . ALA A 1 88 ? 4.380 13.393 13.206 1.00 89.31 88 ALA A N 1
ATOM 683 C CA . ALA A 1 88 ? 5.529 12.533 12.939 1.00 89.31 88 ALA A CA 1
ATOM 684 C C . ALA A 1 88 ? 6.626 13.309 12.196 1.00 89.31 88 ALA A C 1
ATOM 686 O O . ALA A 1 88 ? 6.810 13.160 10.990 1.00 89.31 88 ALA A O 1
ATOM 687 N N . SER A 1 89 ? 7.375 14.151 12.905 1.00 93.00 89 SER A N 1
ATOM 688 C CA . SER A 1 89 ? 8.487 14.894 12.302 1.00 93.00 89 SER A CA 1
ATOM 689 C C . SER A 1 89 ? 9.630 13.973 11.853 1.00 93.00 89 SER A C 1
ATOM 691 O O . SER A 1 89 ? 9.992 13.027 12.551 1.00 93.00 89 SER A O 1
ATOM 693 N N . GLY A 1 90 ? 10.199 14.250 10.677 1.00 92.38 90 GLY A N 1
ATOM 694 C CA . GLY A 1 90 ? 11.342 13.518 10.117 1.00 92.38 90 GLY A CA 1
ATOM 695 C C . GLY A 1 90 ? 11.007 12.184 9.440 1.00 92.38 90 GLY A C 1
ATOM 696 O O . GLY A 1 90 ? 11.897 11.563 8.860 1.00 92.38 90 GLY A O 1
ATOM 697 N N . TYR A 1 91 ? 9.744 11.752 9.459 1.00 93.12 91 TYR A N 1
ATOM 698 C CA . TYR A 1 91 ? 9.320 10.530 8.780 1.00 93.12 91 TYR A CA 1
ATOM 699 C C . TYR A 1 91 ? 8.899 10.790 7.330 1.00 93.12 91 TYR A C 1
ATOM 701 O O . TYR A 1 91 ? 8.485 11.883 6.935 1.00 93.12 91 TYR A O 1
ATOM 709 N N . LYS A 1 92 ? 9.017 9.737 6.521 1.00 92.94 92 LYS A N 1
ATOM 710 C CA . LYS A 1 92 ? 8.547 9.693 5.138 1.00 92.94 92 LYS A CA 1
ATOM 711 C C . LYS A 1 92 ? 7.619 8.503 4.960 1.00 92.94 92 LYS A C 1
ATOM 713 O O . LYS A 1 92 ? 7.807 7.451 5.574 1.00 92.94 92 LYS A O 1
ATOM 718 N N . ILE A 1 93 ? 6.634 8.676 4.098 1.00 93.56 93 ILE A N 1
ATOM 719 C CA . ILE A 1 93 ? 5.716 7.634 3.659 1.00 93.56 93 ILE A CA 1
ATOM 720 C C . ILE A 1 93 ? 5.851 7.421 2.153 1.00 93.56 93 ILE A C 1
ATOM 722 O O . ILE A 1 93 ? 6.434 8.234 1.439 1.00 93.56 93 ILE A O 1
ATOM 726 N N . LYS A 1 94 ? 5.317 6.297 1.677 1.00 93.31 94 LYS A N 1
ATOM 727 C CA . LYS A 1 94 ? 5.196 5.990 0.247 1.00 93.31 94 LYS A CA 1
ATOM 728 C C . LYS A 1 94 ? 3.747 6.252 -0.174 1.00 93.31 94 LYS A C 1
ATOM 730 O O . LYS A 1 94 ? 3.193 7.321 0.075 1.00 93.31 94 LYS A O 1
ATOM 735 N N . PHE A 1 95 ? 3.077 5.224 -0.683 1.00 91.88 95 PHE A N 1
ATOM 736 C CA . PHE A 1 95 ? 1.639 5.223 -0.951 1.00 91.88 95 PHE A CA 1
ATOM 737 C C . PHE A 1 95 ? 0.772 4.941 0.294 1.00 91.88 95 PHE A C 1
ATOM 739 O O . PHE A 1 95 ? -0.390 4.583 0.163 1.00 91.88 95 PHE A O 1
ATOM 746 N N . ASN A 1 96 ? 1.316 5.058 1.514 1.00 90.69 96 ASN A N 1
ATOM 747 C CA . ASN A 1 96 ? 0.503 4.993 2.736 1.00 90.69 96 ASN A CA 1
ATOM 748 C C . ASN A 1 96 ? -0.442 6.204 2.805 1.00 90.69 96 ASN A C 1
ATOM 750 O O . ASN A 1 96 ? -0.109 7.260 2.272 1.00 90.69 96 ASN A O 1
ATOM 754 N N . ASP A 1 97 ? -1.579 6.083 3.490 1.00 87.38 97 ASP A N 1
ATOM 755 C CA . ASP A 1 97 ? -2.554 7.180 3.547 1.00 87.38 97 ASP A CA 1
ATOM 756 C C . ASP A 1 97 ? -1.994 8.420 4.256 1.00 87.38 97 ASP A C 1
ATOM 758 O O . ASP A 1 97 ? -1.938 9.490 3.652 1.00 87.38 97 ASP A O 1
ATOM 762 N N . ALA A 1 98 ? -1.509 8.260 5.494 1.00 85.50 98 ALA A N 1
ATOM 763 C CA . ALA A 1 98 ? -1.056 9.384 6.320 1.00 85.50 98 ALA A CA 1
ATOM 764 C C . ALA A 1 98 ? 0.261 9.136 7.073 1.00 85.50 98 ALA A C 1
ATOM 766 O O . ALA A 1 98 ? 1.126 10.005 7.091 1.00 85.50 98 ALA A O 1
ATOM 767 N N . TYR A 1 99 ? 0.442 7.955 7.677 1.00 89.50 99 TYR A N 1
ATOM 768 C CA . TYR A 1 99 ? 1.579 7.674 8.564 1.00 89.50 99 TYR A CA 1
ATOM 769 C C . TYR A 1 99 ? 2.198 6.295 8.300 1.00 89.50 99 TYR A C 1
ATOM 771 O O . TYR A 1 99 ? 1.534 5.399 7.766 1.00 89.50 99 TYR A O 1
ATOM 779 N N . PRO A 1 100 ? 3.480 6.091 8.666 1.00 85.50 100 PRO A N 1
ATOM 780 C CA . PRO A 1 100 ? 4.184 4.838 8.409 1.00 85.50 100 PRO A CA 1
ATOM 781 C C . PRO A 1 100 ? 3.604 3.655 9.185 1.00 85.50 100 PRO A C 1
ATOM 783 O O . PRO A 1 100 ? 3.787 2.520 8.744 1.00 85.50 100 PRO A O 1
ATOM 786 N N . PHE A 1 101 ? 2.887 3.894 10.286 1.00 85.62 101 PHE A N 1
ATOM 787 C CA . PHE A 1 101 ? 2.312 2.859 11.139 1.00 85.62 101 PHE A CA 1
ATOM 788 C C . PHE A 1 101 ? 0.843 3.140 11.438 1.00 85.62 101 PHE A C 1
ATOM 790 O O . PHE A 1 101 ? 0.456 4.279 11.681 1.00 85.62 101 PHE A O 1
ATOM 797 N N . LEU A 1 102 ? 0.046 2.072 11.446 1.00 85.81 102 LEU A N 1
ATOM 798 C CA .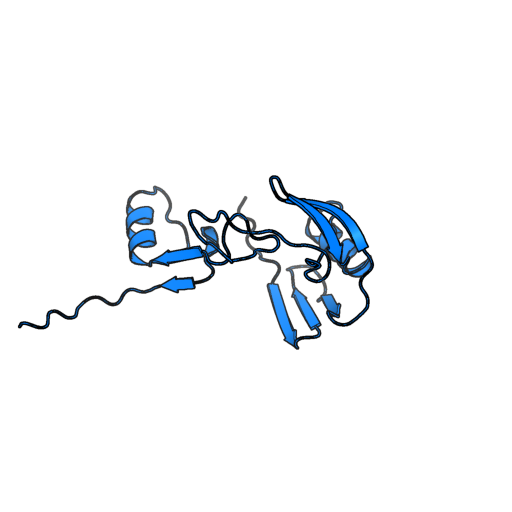 LEU A 1 102 ? -1.325 2.074 11.938 1.00 85.81 102 LEU A CA 1
ATOM 799 C C . LEU A 1 102 ? -1.424 1.022 13.037 1.00 85.81 102 LEU A C 1
ATOM 801 O O . LEU A 1 102 ? -1.137 -0.156 12.788 1.00 85.81 102 LEU A O 1
ATOM 805 N N . LEU A 1 103 ? -1.791 1.478 14.233 1.00 88.62 103 LEU A N 1
ATOM 806 C CA . LEU A 1 103 ? -1.842 0.680 15.447 1.00 88.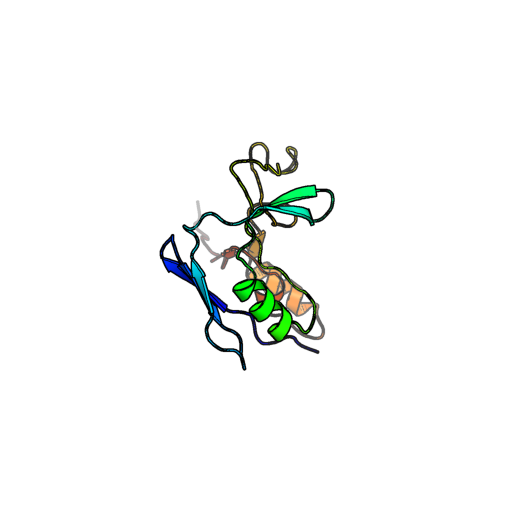62 103 LEU A CA 1
ATOM 807 C C . LEU A 1 103 ? -3.273 0.598 15.962 1.00 88.62 103 LEU A C 1
ATOM 809 O O . LEU A 1 103 ? -3.984 1.599 16.015 1.00 88.62 103 LEU A O 1
ATOM 813 N N . ILE A 1 104 ? -3.666 -0.596 16.381 1.00 88.38 104 ILE A N 1
ATOM 814 C CA . ILE A 1 104 ? -4.947 -0.849 17.030 1.00 88.38 104 ILE A CA 1
ATOM 815 C C . ILE A 1 104 ? -4.750 -1.912 18.108 1.00 88.38 104 ILE A C 1
ATOM 817 O O . ILE A 1 104 ? -3.963 -2.849 17.945 1.00 88.38 104 ILE A O 1
ATOM 821 N N . SER A 1 105 ? -5.440 -1.739 19.232 1.00 92.38 105 SER A N 1
ATOM 822 C CA . SER A 1 105 ? -5.453 -2.731 20.304 1.00 92.38 105 SER A CA 1
ATOM 823 C C . SER A 1 105 ? -6.648 -3.669 20.153 1.00 92.38 105 SER A C 1
ATOM 825 O O . SER A 1 105 ? -7.717 -3.249 19.698 1.00 92.38 105 SER A O 1
ATOM 827 N N . GLN A 1 106 ? -6.498 -4.919 20.599 1.00 92.19 106 GLN A N 1
ATOM 828 C CA . GLN A 1 106 ? -7.610 -5.867 20.677 1.00 92.19 106 GLN A CA 1
ATOM 829 C C . GLN A 1 106 ? -8.767 -5.288 21.500 1.00 92.19 106 GLN A C 1
ATOM 831 O O . GLN A 1 106 ? -9.910 -5.350 21.069 1.00 92.19 106 GLN A O 1
ATOM 836 N N . LYS A 1 107 ? -8.470 -4.624 22.624 1.00 93.62 107 LYS A N 1
ATOM 837 C CA . LYS A 1 107 ? -9.510 -4.053 23.483 1.00 93.62 107 LYS A CA 1
ATOM 838 C C . LYS A 1 107 ? -10.320 -2.960 22.779 1.00 93.62 107 LYS A C 1
ATOM 840 O O . LYS A 1 107 ? -11.530 -2.898 22.959 1.00 93.62 107 LYS A O 1
ATOM 845 N N . SER A 1 108 ? -9.675 -2.122 21.964 1.00 93.88 108 SER A N 1
ATOM 846 C CA . SER A 1 108 ? -10.368 -1.111 21.152 1.00 93.88 108 SER A CA 1
ATOM 847 C C . SER A 1 108 ? -11.281 -1.753 20.105 1.00 93.88 108 SER A C 1
ATOM 849 O O . SER A 1 108 ? -12.386 -1.265 19.886 1.00 93.88 108 SER A O 1
ATOM 851 N N . LEU A 1 109 ? -10.835 -2.849 19.479 1.00 94.06 109 LEU A N 1
ATOM 852 C CA . LEU A 1 109 ? -11.652 -3.613 18.536 1.00 94.06 109 LEU A CA 1
ATOM 853 C C . LEU A 1 109 ? -12.864 -4.251 19.228 1.00 94.06 109 LEU A C 1
ATOM 855 O O . LEU A 1 109 ? -13.965 -4.190 18.688 1.00 94.06 109 LEU A O 1
ATOM 859 N N . ASP A 1 110 ? -12.667 -4.832 20.412 1.00 95.44 110 ASP A N 1
ATOM 860 C CA . ASP A 1 110 ? -13.733 -5.480 21.183 1.00 95.44 110 ASP A CA 1
ATOM 861 C C . ASP A 1 110 ? -14.819 -4.471 21.569 1.00 95.44 110 ASP A C 1
ATOM 863 O O . ASP A 1 110 ? -15.988 -4.678 21.254 1.00 95.44 110 ASP A O 1
ATOM 867 N N . VAL A 1 111 ? -14.422 -3.335 22.157 1.00 96.12 111 VAL A N 1
ATOM 868 C CA . VAL A 1 111 ? -15.350 -2.261 22.555 1.00 96.12 111 VAL A CA 1
ATOM 869 C C . VAL A 1 111 ? -16.116 -1.711 21.352 1.00 96.12 111 VAL A C 1
ATOM 871 O O . VAL A 1 111 ? -17.310 -1.442 21.450 1.00 96.12 111 VAL A O 1
ATOM 874 N N . LEU A 1 112 ? -15.461 -1.561 20.198 1.00 95.19 112 LEU A N 1
ATOM 875 C CA . LEU A 1 112 ? -16.150 -1.153 18.976 1.00 95.19 112 LEU A CA 1
ATOM 876 C C . LEU A 1 112 ? -17.172 -2.208 18.531 1.00 95.19 112 LEU A C 1
ATOM 878 O O . LEU A 1 112 ? -18.298 -1.862 18.185 1.00 95.19 112 LEU A O 1
ATOM 882 N N . ASN A 1 113 ? -16.800 -3.487 18.548 1.00 96.94 113 ASN A N 1
ATOM 883 C CA . ASN A 1 113 ? -17.678 -4.578 18.130 1.00 96.94 113 ASN A CA 1
ATOM 884 C C . ASN A 1 113 ? -18.897 -4.758 19.044 1.00 96.94 113 ASN A C 1
ATOM 886 O O . ASN A 1 113 ? -19.945 -5.158 18.548 1.00 96.94 113 ASN A O 1
ATOM 890 N N . GLU A 1 114 ? -18.800 -4.408 20.329 1.00 97.56 114 GLU A N 1
ATOM 891 C CA . GLU A 1 114 ? -19.949 -4.367 21.251 1.00 97.56 114 GLU A CA 1
ATOM 892 C C . GLU A 1 114 ? -21.015 -3.338 20.826 1.00 97.56 114 GLU A C 1
ATOM 894 O O . GLU A 1 114 ? -22.194 -3.503 21.133 1.00 97.56 114 GLU A O 1
ATOM 899 N N . GLN A 1 115 ? -20.624 -2.285 20.099 1.00 96.88 115 GLN A N 1
ATOM 900 C CA . GLN A 1 115 ? -21.527 -1.222 19.640 1.00 96.88 115 GLN A CA 1
ATOM 901 C C . GLN A 1 115 ? -22.115 -1.473 18.243 1.00 96.88 115 GLN A C 1
ATOM 903 O O . GLN A 1 115 ? -23.032 -0.765 17.817 1.00 96.88 115 GLN A O 1
ATOM 908 N N . LEU A 1 116 ? -21.593 -2.453 17.503 1.00 95.88 116 LEU A N 1
ATOM 909 C CA . LEU A 1 116 ? -22.013 -2.737 16.134 1.00 95.88 116 LEU A CA 1
ATOM 910 C C . LEU A 1 116 ? -23.087 -3.826 16.103 1.00 95.88 116 LEU A C 1
ATOM 912 O O . LEU A 1 116 ? -22.990 -4.841 16.781 1.00 95.88 116 LEU A O 1
ATOM 916 N N . LYS A 1 117 ? -24.089 -3.655 15.230 1.00 96.12 117 LYS A N 1
ATOM 917 C CA . LYS A 1 117 ? -25.074 -4.715 14.944 1.00 96.12 117 LYS A CA 1
ATOM 918 C C . LYS A 1 117 ? -24.413 -5.971 14.370 1.00 96.12 117 LYS A C 1
ATOM 920 O O . LYS A 1 117 ? -24.853 -7.079 14.646 1.00 96.12 117 LYS A O 1
ATOM 925 N N . GLU A 1 118 ? -23.368 -5.777 13.570 1.00 95.94 118 GLU A N 1
ATOM 926 C CA . GLU A 1 118 ? -22.557 -6.838 12.981 1.00 95.94 118 GLU A CA 1
ATOM 927 C C . GLU A 1 118 ? -21.083 -6.591 13.330 1.00 95.94 118 GLU A C 1
ATOM 929 O O . GLU A 1 118 ? -20.517 -5.584 12.889 1.00 95.94 118 GLU A O 1
ATOM 934 N N . PRO A 1 119 ? -20.445 -7.480 14.113 1.00 94.56 119 PRO A N 1
ATOM 935 C CA . PRO A 1 119 ? -19.033 -7.357 14.445 1.00 94.56 119 PRO A CA 1
ATOM 936 C C . PRO A 1 119 ? -18.136 -7.385 13.206 1.00 94.56 119 PRO A C 1
ATOM 938 O O . PRO A 1 119 ? -18.360 -8.136 12.252 1.00 94.56 119 PRO A O 1
ATOM 941 N N . VAL A 1 120 ? -17.058 -6.608 13.247 1.00 94.75 120 VAL A N 1
ATOM 942 C CA . VAL A 1 120 ? -16.052 -6.538 12.190 1.00 94.75 120 VAL A CA 1
ATOM 943 C C . VAL A 1 120 ? -14.741 -7.191 12.621 1.00 94.75 120 VAL A C 1
ATOM 945 O O . VAL A 1 120 ? -14.275 -7.064 13.752 1.00 94.75 120 VAL A O 1
ATOM 948 N N . SER A 1 121 ? -14.106 -7.890 11.680 1.00 92.50 121 SER A N 1
ATOM 949 C CA . SER A 1 121 ? -12.775 -8.469 11.884 1.00 92.50 121 SER A CA 1
ATOM 950 C C . SER A 1 121 ? -11.682 -7.405 11.819 1.00 92.50 121 SER A C 1
ATOM 952 O O . SER A 1 121 ? -11.801 -6.448 11.046 1.00 92.50 121 SER A O 1
ATOM 954 N N . ILE A 1 122 ? -10.545 -7.667 12.467 1.00 88.44 122 ILE A N 1
ATOM 955 C CA . ILE A 1 122 ? -9.389 -6.765 12.449 1.00 88.44 122 ILE A CA 1
ATOM 956 C C . ILE A 1 122 ? -8.870 -6.417 11.044 1.00 88.44 122 ILE A C 1
ATOM 958 O O . ILE A 1 122 ? -8.427 -5.297 10.794 1.00 88.44 122 ILE A O 1
ATOM 962 N N . ASN A 1 123 ? -9.031 -7.328 10.081 1.00 85.75 123 ASN A N 1
ATOM 963 C CA . ASN A 1 123 ? -8.624 -7.124 8.689 1.00 85.75 123 ASN A CA 1
ATOM 964 C C . ASN A 1 123 ? -9.311 -5.915 8.022 1.00 85.75 123 ASN A C 1
ATOM 966 O O . ASN A 1 123 ? -8.805 -5.395 7.028 1.00 85.75 123 ASN A O 1
ATOM 970 N N . ARG A 1 124 ? -10.439 -5.428 8.563 1.00 87.06 124 ARG A N 1
ATOM 971 C CA . ARG A 1 124 ? -11.122 -4.218 8.075 1.00 87.06 124 ARG A CA 1
ATOM 972 C C . ARG A 1 124 ? -10.354 -2.932 8.376 1.00 87.06 124 ARG A C 1
ATOM 974 O O . ARG A 1 124 ? -10.484 -1.987 7.607 1.00 87.06 124 ARG A O 1
ATOM 981 N N . PHE A 1 125 ? -9.541 -2.918 9.431 1.00 86.50 125 PHE A N 1
ATOM 982 C CA . PHE A 1 125 ? -8.745 -1.758 9.842 1.00 86.50 125 PHE A CA 1
ATOM 983 C C . PHE A 1 125 ? -7.379 -1.715 9.158 1.00 86.50 125 PHE A C 1
ATOM 985 O O . PHE A 1 125 ? -6.712 -0.692 9.214 1.00 86.50 125 PHE A O 1
ATOM 992 N N . ARG A 1 126 ? -6.966 -2.816 8.506 1.00 85.69 126 ARG A N 1
ATOM 993 C CA . ARG A 1 126 ? -5.670 -2.956 7.819 1.00 85.69 126 ARG A CA 1
ATOM 994 C C . ARG A 1 126 ? -4.477 -2.495 8.687 1.00 85.69 126 ARG A C 1
ATOM 996 O O . ARG A 1 126 ? -3.617 -1.767 8.183 1.00 85.69 126 ARG A O 1
ATOM 1003 N N . PRO A 1 127 ? -4.416 -2.860 9.986 1.00 80.56 127 PRO A N 1
ATOM 1004 C CA . PRO A 1 127 ? -3.343 -2.384 10.841 1.00 80.56 127 PRO A CA 1
ATOM 1005 C C . PRO A 1 127 ? -2.013 -2.998 10.413 1.00 80.56 127 PRO A C 1
ATOM 1007 O O . PRO A 1 127 ? -1.960 -4.141 9.955 1.00 80.56 127 PRO A O 1
ATOM 1010 N N . LYS A 1 128 ? -0.925 -2.250 10.609 1.00 76.44 128 LYS A N 1
ATOM 1011 C CA . LYS A 1 128 ? 0.420 -2.823 10.457 1.00 76.44 128 LYS A CA 1
ATOM 1012 C C . LYS A 1 128 ? 0.792 -3.677 11.660 1.00 76.44 128 LYS A C 1
ATOM 1014 O O . LYS A 1 128 ? 1.476 -4.681 11.507 1.00 76.44 128 LYS A O 1
ATOM 1019 N N . TYR A 1 129 ? 0.308 -3.283 12.835 1.00 73.12 129 TYR A N 1
ATOM 1020 C CA . TYR A 1 129 ? 0.509 -4.003 14.081 1.00 73.12 129 TYR A CA 1
ATOM 1021 C C . TYR A 1 129 ? -0.815 -4.107 14.834 1.00 73.12 129 TYR A C 1
ATOM 1023 O O . TYR A 1 129 ? -1.520 -3.113 15.017 1.00 73.12 129 TYR A O 1
ATOM 1031 N N . HIS A 1 130 ? -1.135 -5.320 15.276 1.00 76.62 130 HIS A N 1
ATOM 1032 C CA . HIS A 1 130 ? -2.287 -5.617 16.120 1.00 76.62 130 HIS A CA 1
ATOM 1033 C C . HIS A 1 130 ? -1.788 -6.024 17.502 1.00 76.62 130 HIS A C 1
ATOM 1035 O O . HIS A 1 130 ? -1.057 -7.008 17.628 1.00 76.62 130 HIS A O 1
ATOM 1041 N N . LEU A 1 131 ? -2.140 -5.248 18.526 1.00 72.31 131 LEU A N 1
ATOM 1042 C CA . LEU A 1 131 ? -1.628 -5.450 19.879 1.00 72.31 131 LEU A CA 1
ATOM 1043 C C . LEU A 1 131 ? -2.658 -6.133 20.775 1.00 72.31 131 LEU A C 1
ATOM 1045 O O . LEU A 1 131 ? -3.761 -5.625 20.981 1.00 72.31 131 LEU A O 1
ATOM 1049 N N . PHE A 1 132 ? -2.241 -7.223 21.410 1.00 66.81 132 PHE A N 1
ATOM 1050 C CA . PHE A 1 132 ? -2.910 -7.765 22.586 1.00 66.81 132 PHE A CA 1
ATOM 1051 C C . PHE A 1 132 ? -2.240 -7.165 23.820 1.00 66.81 132 PHE A C 1
ATOM 1053 O O . PHE A 1 132 ? -1.137 -7.560 24.193 1.00 66.81 132 PHE A O 1
ATOM 1060 N N . LEU A 1 133 ? -2.877 -6.167 24.432 1.00 50.12 133 LEU A N 1
ATOM 1061 C CA . LEU A 1 133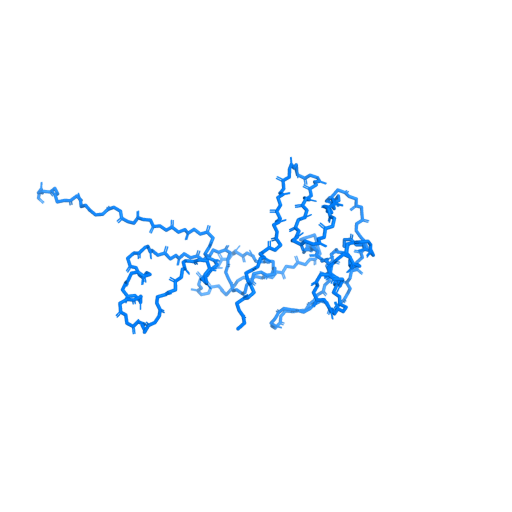 ? -2.428 -5.671 25.729 1.00 50.12 133 LEU A CA 1
ATOM 1062 C C . LEU A 1 133 ? -2.804 -6.717 26.781 1.00 50.12 133 LEU A C 1
ATOM 1064 O O . LEU A 1 133 ? -3.978 -6.901 27.088 1.00 50.12 133 LEU A O 1
ATOM 1068 N N . ILE A 1 134 ? -1.807 -7.418 27.313 1.00 40.22 134 ILE A N 1
ATOM 1069 C CA . ILE A 1 134 ? -1.965 -8.284 28.480 1.00 40.22 134 ILE A CA 1
ATOM 1070 C C . ILE A 1 134 ? -1.984 -7.350 29.705 1.00 40.22 134 ILE A C 1
ATOM 1072 O O . ILE A 1 134 ? -0.943 -6.819 30.076 1.00 40.22 134 ILE A O 1
ATOM 1076 N N . GLN A 1 135 ? -3.139 -7.078 30.318 1.00 43.00 135 GLN A N 1
ATOM 1077 C CA . GLN A 1 135 ? -3.184 -6.559 31.701 1.00 43.00 135 GLN A CA 1
ATOM 1078 C C . GLN A 1 135 ? -3.411 -7.770 32.623 1.00 43.00 135 GLN A C 1
ATOM 1080 O O . GLN A 1 135 ? -4.235 -8.620 32.304 1.00 43.00 135 GLN A O 1
ATOM 1085 N N . SER A 1 136 ? -2.655 -7.988 33.705 1.00 34.56 136 SER A N 1
ATOM 1086 C CA . SER A 1 136 ? -2.342 -7.029 34.771 1.00 34.56 136 SER A CA 1
ATOM 1087 C C . SER A 1 136 ? -0.966 -7.266 35.414 1.00 34.56 136 SER A C 1
ATOM 1089 O O . SER A 1 136 ? -0.659 -8.388 35.804 1.00 34.56 136 SER A O 1
ATOM 1091 N N . PHE A 1 137 ? -0.202 -6.201 35.673 1.00 31.83 137 PHE A N 1
ATOM 1092 C CA . PHE A 1 137 ? 0.673 -6.144 36.850 1.00 31.83 137 PHE A CA 1
ATOM 1093 C C . PHE A 1 137 ? -0.068 -5.318 37.908 1.00 31.83 137 PHE A C 1
ATOM 1095 O O . PHE A 1 137 ? 0.050 -4.099 37.963 1.00 31.83 137 PHE A O 1
ATOM 1102 N N . ILE A 1 138 ? -0.884 -5.981 38.732 1.00 38.41 138 ILE A N 1
ATOM 1103 C CA . ILE A 1 138 ? -1.173 -5.470 40.076 1.00 38.41 138 ILE A CA 1
ATOM 1104 C C . ILE A 1 138 ? 0.018 -5.922 40.920 1.00 38.41 138 ILE A C 1
ATOM 1106 O O . ILE A 1 138 ? 0.013 -7.002 41.503 1.00 38.41 138 ILE A O 1
ATOM 1110 N N . GLY A 1 139 ? 1.081 -5.124 40.906 1.00 33.75 139 GLY A N 1
ATOM 1111 C CA . GLY A 1 139 ? 2.170 -5.223 41.865 1.00 33.75 139 GLY A CA 1
ATOM 1112 C C . GLY A 1 139 ? 2.034 -4.065 42.836 1.00 33.75 139 GLY A C 1
ATOM 1113 O O . GLY A 1 139 ? 2.286 -2.927 42.459 1.00 33.75 139 GLY A O 1
ATOM 1114 N N . ARG A 1 140 ? 1.595 -4.354 44.064 1.00 32.62 140 ARG A N 1
ATOM 1115 C CA . ARG A 1 140 ? 1.757 -3.450 45.207 1.00 32.62 140 ARG A CA 1
ATOM 1116 C C . ARG A 1 140 ? 3.211 -2.984 45.282 1.00 32.62 140 ARG A C 1
ATOM 1118 O O . ARG A 1 140 ? 4.073 -3.846 45.438 1.00 32.62 140 ARG A O 1
ATOM 1125 N N . ILE A 1 141 ? 3.432 -1.672 45.293 1.00 39.31 141 ILE A N 1
ATOM 1126 C CA . ILE A 1 141 ? 4.282 -0.981 46.274 1.00 39.31 141 ILE A CA 1
ATOM 1127 C C . ILE A 1 141 ? 3.744 0.433 46.467 1.00 39.31 141 ILE A C 1
ATOM 1129 O O . ILE A 1 141 ? 3.416 1.064 45.439 1.00 39.31 141 ILE A O 1
#

=== Feature glossary ===
The record interleaves many kinds of information about one protein. Here is each kind framed as the question it answers.

Q: Are the domains correctly placed relative to each other?
A: Predicted aligned error is AlphaFold's pairwise confidence. Unlike pLDDT (per-residue), PAE is per-residue-pair and captures whether two parts of the structure are correctly placed relative to each other. Units are ångströms of expected positional error.

Q: Which residues are in helices, strands, or loops?
A: Eight-state secondary structure (DSSP): H is the canonical α-helix, G the tighter 3₁₀-helix, I the wider π-helix; E/B are β-structure, T and S are turns and bends, and '-' is everything else. DSSP derives these from the pattern of main-chain N–H···O=C hydrogen bonds, not from the sequence.

Q: What if only a Cα trace is available?
A: P-SEA three-state annotation labels each residue as helix, strand, or coil based purely on the geometry of the Cα trace. It serves as a fallback when the full backbone (and thus DSSP) is unavailable.

Q: What are the backbone torsion angles?
A: φ (phi) and ψ (psi) are the two rotatable backbone dihedrals per residue: φ is the C(i-1)–N–Cα–C torsion, ψ is the N–Cα–C–N(i+1) torsion, both in degrees on (−180°, 180°]. α-helical residues cluster near (−60°, −45°); β-strand residues near (−120°, +130°). A Ramachandran plot is simply a scatter of (φ, ψ) for every residue.

Q: What known structures does this most resemble?
A: Structural nearest neighbors (via Foldseek easy-search vs the PDB). Reported per hit: target PDB id, E-value, and alignment TM-score. A TM-score above ~0.5 is the conventional threshold for 'same fold'.

Q: What family and function is it annotated with?
A: Database cross-references. InterPro integrates a dozen domain/family signature databases into unified entries with residue-range hits. GO terms attach function/process/location labels with evidence codes. CATH codes position the fold in a four-level structural taxonomy. Organism is the NCBI-taxonomy species name.

Q: Which residues are buried vs exposed?
A: Solvent accessibility: the surface area of each residue that a 1.4 Å water probe can touch, in Å². When only backbone atoms are present the absolute values are lower than full-atom SASA (side chains contribute most of the area) and are flagged as backbone-only.

Q: What do the diagnostic plots show?
A: Three diagnostic plots accompany the record. The Cα contact map visualizes the tertiary structure as a 2D adjacency matrix (8 Å cutoff, sequence-local contacts suppressed). The Ramachandran plot shows the distribution of backbone (φ, ψ) torsions, with points in the α and β basins reflecting secondary structure content. The PAE plot shows AlphaFold's inter-residue confidence as a color matrix.

Q: What is the amino-acid chain?
A: The amino-acid sequence is the protein's primary structure: the linear order of residues from the N-terminus to the C-terminus, written in one-letter code. Everything else here — the 3D coordinates, the secondary structure, the domain annotations — is ultimately a consequence of this string.

Q: What do the rendered images show?
A: The six renders are orthographic views along the three Cartesian axes in both directions. Representation (cartoon, sticks, or surface) and color scheme (sequence-rainbow or by-chain) vary across proteins so the training set covers all the common visualization conventions.

Q: Where is each backbone atom in 3D?
A: The mmCIF table is the protein's shape written out atom by atom. For each backbone N, Cα, C, and carbonyl O, it records an (x, y, z) coordinate triple in Å plus the residue type, chain letter, and residue number.

Q: How mobile is each atom in the crystal?
A: For experimental (PDB) structures, the B-factor (temperature factor) quantifies the positional spread of each atom in the crystal — a combination of thermal vibration and static disorder — in units of Å². High B-factors mark flexible loops or poorly resolved regions; low B-factors mark the rigid, well-ordered core.

Q: How big and how compact is the whole molecule?
A: Three whole-structure scalars: the radius of gyration (RMS distance of Cα from centroid, in Å), the count of Cα–Cα contacts (pairs closer than 8 Å and separated by more than four residues in sequence — i.e. tertiary, not local, contacts), and the bounding-box dimensions. Together they distinguish compact globular folds from extended fibres or disordered chains.

Q: What does the local fold look like, residue by residue?
A: A 3Di character summarizes, for each residue, the relative orientation of the Cα frame of its nearest spatial neighbor. Because it encodes fold topology rather than chemistry, 3Di alignments detect remote structural similarity that sequence alignment misses.

Q: How confident is the AlphaFold model at each residue?
A: For AlphaFold models, the B-factor field carries pLDDT — the model's own estimate of local accuracy on a 0–100 scale. Regions with pLDDT<50 should be treated as essentially unmodeled; they often correspond to intrinsically disordered segments.